Protein AF-A0A2I0EXR3-F1 (afdb_monomer_lite)

Sequence (81 aa):
LLQAKKGMSEIARIIGCHKSTVSREIKRNMGQRGYRPKQAHRLAKERKVVNSAQISRFGWCYIEHLLNKRYSPEQITGRLR

Secondary stru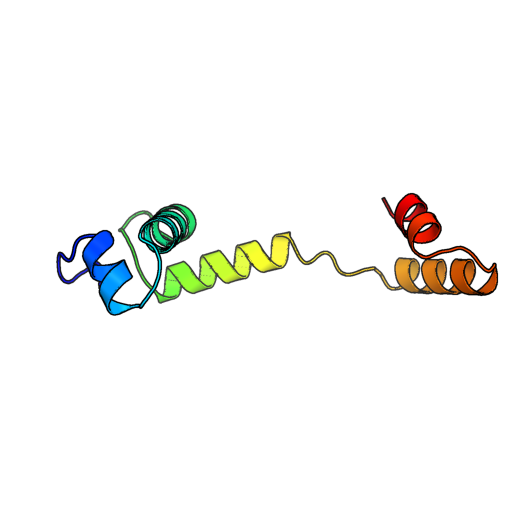cture (DSSP, 8-state):
-TTTT--HHHHHHHHTS-HHHHHHHHHHH-BTTB--HHHHHHHHHHHHHHT--PPPHHHHHHHHHHHHTT--HHHHHHH--

Foldseek 3Di:
DVVVVDDLCRVCVVVVHDSVVSVVLQVQQADPVGDDPVSSVVSVVVVVVVVPPDQDPVSVVQLVVVVVVVDDPVRSVVVVD

Structure (mmCIF, N/CA/C/O backbone):
data_AF-A0A2I0EXR3-F1
#
_entry.id   AF-A0A2I0EXR3-F1
#
loop_
_atom_site.group_PDB
_atom_site.id
_atom_site.type_symbol
_atom_site.label_atom_id
_atom_site.label_alt_id
_atom_site.label_comp_id
_atom_site.label_asym_id
_atom_site.label_entity_id
_atom_site.label_seq_id
_atom_site.pdbx_PDB_ins_code
_atom_site.Cartn_x
_atom_site.Cartn_y
_atom_site.Cartn_z
_atom_site.occupancy
_atom_site.B_iso_or_equiv
_atom_site.auth_seq_id
_atom_site.auth_comp_id
_atom_site.auth_asym_id
_atom_site.auth_atom_id
_atom_site.pdbx_PDB_model_num
ATOM 1 N N . LEU A 1 1 ? -16.481 2.487 12.737 1.00 54.94 1 LEU A N 1
ATOM 2 C CA . LEU A 1 1 ? -15.531 1.467 13.248 1.00 54.94 1 LEU A CA 1
ATOM 3 C C . LEU A 1 1 ? -14.649 2.017 14.371 1.00 54.94 1 LEU A C 1
ATOM 5 O O . LEU A 1 1 ? -14.837 1.565 15.487 1.00 54.94 1 LEU A O 1
ATOM 9 N N . LEU A 1 2 ? -13.814 3.048 14.161 1.00 55.56 2 LEU A N 1
ATOM 10 C CA . LEU A 1 2 ? -13.114 3.722 15.280 1.00 55.56 2 LEU A CA 1
ATOM 11 C C . LEU A 1 2 ? -14.009 4.641 16.130 1.00 55.56 2 LEU A C 1
ATOM 13 O O . LEU A 1 2 ? -13.796 4.756 17.329 1.00 55.56 2 LEU A O 1
ATOM 17 N N . GLN A 1 3 ? -15.055 5.233 15.545 1.00 50.19 3 GLN A N 1
ATOM 18 C CA . GLN A 1 3 ? -16.033 6.022 16.312 1.00 50.19 3 GLN A CA 1
ATOM 19 C C . GLN A 1 3 ? -16.920 5.180 17.243 1.00 50.19 3 GLN A C 1
ATOM 21 O O . GLN A 1 3 ? -17.536 5.725 18.146 1.00 50.19 3 GLN A O 1
ATOM 26 N N . ALA A 1 4 ? -16.946 3.854 17.072 1.00 57.34 4 ALA A N 1
ATOM 27 C CA . ALA A 1 4 ? -17.731 2.943 17.907 1.00 57.34 4 ALA A CA 1
ATOM 28 C C . ALA A 1 4 ? -16.960 2.445 19.151 1.00 57.34 4 ALA A C 1
ATOM 30 O O . ALA A 1 4 ? -17.359 1.444 19.736 1.00 57.34 4 ALA A O 1
ATOM 31 N N . LYS A 1 5 ? -15.826 3.077 19.517 1.00 63.41 5 LYS A N 1
ATOM 32 C CA . LYS A 1 5 ? -14.917 2.644 20.606 1.00 63.41 5 LYS A CA 1
ATOM 33 C C . LYS A 1 5 ? -14.476 1.164 20.530 1.00 63.41 5 LYS A C 1
ATOM 35 O O . LYS A 1 5 ? -14.072 0.585 21.532 1.00 63.41 5 LYS A O 1
ATOM 40 N N . LYS A 1 6 ? -14.506 0.542 19.347 1.00 75.19 6 LYS A N 1
ATOM 41 C CA . LYS A 1 6 ? -14.057 -0.846 19.159 1.00 75.19 6 LYS A CA 1
ATOM 42 C C . LYS A 1 6 ? -12.533 -0.916 19.072 1.00 75.19 6 LYS A C 1
ATOM 44 O O . LYS A 1 6 ? -11.911 -0.131 18.354 1.00 75.19 6 LYS A O 1
ATOM 49 N N . GLY A 1 7 ? -11.933 -1.865 19.788 1.00 84.25 7 GLY A N 1
ATOM 50 C CA . GLY A 1 7 ? -10.488 -2.103 19.750 1.00 84.25 7 GLY A CA 1
ATOM 51 C C . GLY A 1 7 ? -10.021 -2.631 18.387 1.00 84.25 7 GLY A C 1
ATOM 52 O O . GLY A 1 7 ? -10.794 -3.228 17.637 1.00 84.25 7 GLY A O 1
ATOM 53 N N . MET A 1 8 ? -8.734 -2.459 18.060 1.00 85.81 8 MET A N 1
ATOM 54 C CA . MET A 1 8 ? -8.179 -2.868 16.755 1.00 85.81 8 MET A CA 1
ATOM 55 C C . MET A 1 8 ? -8.398 -4.359 16.443 1.00 85.81 8 MET A C 1
ATOM 57 O O . MET A 1 8 ? -8.698 -4.700 15.302 1.00 85.81 8 MET A O 1
ATOM 61 N N . SER A 1 9 ? -8.288 -5.237 17.447 1.00 89.50 9 SER A N 1
ATOM 62 C CA . SER A 1 9 ? -8.529 -6.683 17.305 1.00 89.50 9 SER A CA 1
ATOM 63 C C . SER A 1 9 ? -9.982 -7.006 16.955 1.00 89.50 9 SER A C 1
ATOM 65 O O . SER A 1 9 ? -10.249 -7.909 16.167 1.00 89.50 9 SER A O 1
ATOM 67 N N . GLU A 1 10 ? -10.928 -6.250 17.507 1.00 90.56 10 GLU A N 1
ATOM 68 C CA . GLU A 1 10 ? -12.349 -6.438 17.231 1.00 90.56 10 GLU A CA 1
ATOM 69 C C . GLU A 1 10 ? -12.698 -5.981 15.813 1.00 90.56 10 GLU A C 1
ATOM 71 O O . GLU A 1 10 ? -13.390 -6.690 15.089 1.00 90.56 10 GLU A O 1
ATOM 76 N N . ILE A 1 11 ? -12.151 -4.839 15.387 1.00 89.06 11 ILE A N 1
ATOM 77 C CA . ILE A 1 11 ? -12.285 -4.347 14.011 1.00 89.06 11 ILE A CA 1
ATOM 78 C C . ILE A 1 11 ? -11.719 -5.372 13.018 1.00 89.06 11 ILE A C 1
ATOM 80 O O . ILE A 1 11 ? -12.362 -5.670 12.017 1.00 89.06 11 ILE A O 1
ATOM 84 N N . ALA A 1 12 ? -10.548 -5.941 13.312 1.00 92.25 12 ALA A N 1
ATOM 85 C CA . ALA A 1 12 ? -9.928 -6.986 12.499 1.00 92.25 12 ALA A CA 1
ATOM 86 C C . ALA A 1 12 ? -10.833 -8.218 12.350 1.00 92.25 12 ALA A C 1
ATOM 88 O O . ALA A 1 12 ? -11.054 -8.684 11.235 1.00 92.25 12 ALA A O 1
ATOM 89 N N . ARG A 1 13 ? -11.424 -8.691 13.454 1.00 93.06 13 ARG A N 1
ATOM 90 C CA . ARG A 1 13 ? -12.369 -9.815 13.444 1.00 93.06 13 ARG A CA 1
ATOM 91 C C . ARG A 1 13 ? -13.624 -9.521 12.619 1.00 93.06 13 ARG A C 1
ATOM 93 O O . ARG A 1 13 ? -14.045 -10.383 11.863 1.00 93.06 13 ARG A O 1
ATOM 100 N N . ILE A 1 14 ? -14.192 -8.317 12.735 1.00 92.56 14 ILE A N 1
ATOM 101 C CA . ILE A 1 14 ? -15.388 -7.905 11.975 1.00 92.56 14 ILE A CA 1
ATOM 102 C C . ILE A 1 14 ? -15.105 -7.860 10.467 1.00 92.56 14 ILE A C 1
ATOM 104 O O . ILE A 1 14 ? -15.944 -8.266 9.674 1.00 92.56 14 ILE A O 1
ATOM 108 N N . ILE A 1 15 ? -13.935 -7.351 10.071 1.00 90.19 15 ILE A N 1
ATOM 109 C CA . ILE A 1 15 ? -13.553 -7.203 8.657 1.00 90.19 15 ILE A CA 1
ATOM 110 C C . ILE A 1 15 ? -12.990 -8.516 8.079 1.00 90.19 15 ILE A C 1
ATOM 112 O O . ILE A 1 15 ? -12.891 -8.658 6.864 1.00 90.19 15 ILE A O 1
ATOM 116 N N . GLY A 1 16 ? -12.611 -9.480 8.924 1.00 94.12 16 GLY A N 1
ATOM 117 C CA . GLY A 1 16 ? -11.979 -10.727 8.490 1.00 94.12 16 GLY A CA 1
ATOM 118 C C . GLY A 1 16 ? -10.511 -10.550 8.093 1.00 94.12 16 GLY A C 1
ATOM 119 O O . GLY A 1 16 ? -10.036 -11.174 7.150 1.00 94.12 16 GLY A O 1
ATOM 120 N N . CYS A 1 17 ? -9.772 -9.675 8.782 1.00 94.31 17 CYS A N 1
ATOM 121 C CA . CYS A 1 17 ? -8.354 -9.443 8.516 1.00 94.31 17 CYS A CA 1
ATOM 122 C C . CYS A 1 17 ? -7.509 -9.492 9.793 1.00 94.31 17 CYS A C 1
ATOM 124 O O . CYS A 1 17 ? -8.013 -9.433 10.911 1.00 94.31 17 CYS A O 1
ATOM 126 N N . HIS A 1 18 ? -6.189 -9.597 9.646 1.00 95.00 18 HIS A N 1
ATOM 127 C CA . HIS A 1 18 ? -5.297 -9.616 10.802 1.00 95.00 18 HIS A CA 1
ATOM 128 C C . HIS A 1 18 ? -5.205 -8.233 11.479 1.00 95.00 18 HIS A C 1
ATOM 130 O O . HIS A 1 18 ? -5.184 -7.198 10.808 1.00 95.00 18 HIS A O 1
ATOM 136 N N . LYS A 1 19 ? -5.038 -8.195 12.812 1.00 93.38 19 LYS A N 1
ATOM 137 C CA . LYS A 1 19 ? -4.903 -6.944 13.594 1.00 93.38 19 LYS A CA 1
ATOM 138 C C . LYS A 1 19 ? -3.804 -6.013 13.067 1.00 93.38 19 LYS A C 1
ATOM 140 O O . LYS A 1 19 ? -3.939 -4.791 13.113 1.00 93.38 19 LYS A O 1
ATOM 145 N N . SER A 1 20 ? -2.725 -6.581 12.518 1.00 94.44 20 SER A N 1
ATOM 146 C CA . SER A 1 20 ? -1.624 -5.803 11.934 1.00 94.44 20 SER A CA 1
ATOM 147 C C . SER A 1 20 ? -2.034 -5.055 10.664 1.00 94.44 20 SER A C 1
ATOM 149 O O . SER A 1 20 ? -1.429 -4.033 10.348 1.00 94.44 20 SER A O 1
ATOM 151 N N . THR A 1 21 ? -3.043 -5.531 9.930 1.00 94.12 21 THR A N 1
ATOM 152 C CA . THR A 1 21 ? -3.606 -4.833 8.766 1.00 94.12 21 THR A CA 1
ATOM 153 C C . THR A 1 21 ? -4.330 -3.569 9.211 1.00 94.12 21 THR A C 1
ATOM 155 O O . THR A 1 21 ? -4.033 -2.494 8.700 1.00 94.12 21 THR A O 1
ATOM 158 N N . VAL A 1 22 ? -5.177 -3.667 10.241 1.00 92.44 22 VAL A N 1
ATOM 159 C CA . VAL A 1 22 ? -5.877 -2.513 10.832 1.00 92.44 22 VAL A CA 1
ATOM 160 C C . VAL A 1 22 ? -4.886 -1.501 11.416 1.00 92.44 22 VAL A C 1
ATOM 162 O O . VAL A 1 22 ? -4.998 -0.304 11.166 1.00 92.44 22 VAL A O 1
ATOM 165 N N . SER A 1 23 ? -3.867 -1.971 12.141 1.00 92.19 23 SER A N 1
ATOM 166 C CA . SER A 1 23 ? -2.819 -1.103 12.696 1.00 92.19 23 SER A CA 1
ATOM 167 C C . SER A 1 23 ? -2.050 -0.343 11.606 1.00 92.19 23 SER A C 1
ATOM 169 O O . SER A 1 23 ? -1.885 0.875 11.700 1.00 92.19 23 SER A O 1
ATOM 171 N N . ARG A 1 24 ? -1.622 -1.033 10.536 1.00 93.69 24 ARG A N 1
ATOM 172 C CA . ARG A 1 24 ? -0.929 -0.405 9.398 1.00 93.69 24 ARG A CA 1
ATOM 173 C C . ARG A 1 24 ? -1.816 0.603 8.673 1.00 93.69 24 ARG A C 1
ATOM 175 O O . ARG A 1 24 ? -1.318 1.666 8.311 1.00 93.69 24 ARG A O 1
ATOM 182 N N . GLU A 1 25 ? -3.092 0.283 8.479 1.00 93.00 25 GLU A N 1
ATOM 183 C CA . GLU A 1 25 ? -4.079 1.179 7.871 1.00 93.00 25 GLU A CA 1
ATOM 184 C C . GLU A 1 25 ? -4.210 2.476 8.677 1.00 93.00 25 GLU A C 1
ATOM 186 O O . GLU A 1 25 ? -4.015 3.562 8.135 1.00 93.00 25 GLU A O 1
ATOM 191 N N . ILE A 1 26 ? -4.434 2.375 9.991 1.00 91.38 26 ILE A N 1
ATOM 192 C CA . ILE A 1 26 ? -4.549 3.545 10.872 1.00 91.38 26 ILE A CA 1
ATOM 193 C C . ILE A 1 26 ? -3.252 4.355 10.852 1.00 91.38 26 ILE A C 1
ATOM 195 O O . ILE A 1 26 ? -3.288 5.552 10.594 1.00 91.38 26 ILE A O 1
ATOM 199 N N . LYS A 1 27 ? -2.091 3.720 11.055 1.00 91.81 27 LYS A N 1
ATOM 200 C CA . LYS A 1 27 ? -0.800 4.427 11.090 1.00 91.81 27 LYS A CA 1
ATOM 201 C C . LYS A 1 27 ? -0.523 5.206 9.800 1.00 91.81 27 LYS A C 1
ATOM 203 O O . LYS A 1 27 ? 0.061 6.281 9.850 1.00 91.81 27 LYS A O 1
ATOM 208 N N . ARG A 1 28 ? -0.911 4.658 8.646 1.00 90.94 28 ARG A N 1
ATOM 209 C CA . ARG A 1 28 ? -0.617 5.244 7.332 1.00 90.94 28 ARG A CA 1
ATOM 210 C C . ARG A 1 28 ? -1.662 6.253 6.867 1.00 90.94 28 ARG A C 1
ATOM 212 O O . ARG A 1 28 ? -1.317 7.140 6.093 1.00 90.94 28 ARG A O 1
ATOM 219 N N . ASN A 1 29 ? -2.918 6.098 7.272 1.00 92.75 29 ASN A N 1
ATOM 220 C CA . ASN A 1 29 ? -4.041 6.814 6.669 1.00 92.75 29 ASN A CA 1
ATOM 221 C C . ASN A 1 29 ? -4.873 7.620 7.692 1.00 92.75 29 ASN A C 1
ATOM 223 O O . ASN A 1 29 ? -5.956 8.113 7.373 1.00 92.75 29 ASN A O 1
ATOM 227 N N . MET A 1 30 ? -4.381 7.779 8.923 1.00 90.12 30 MET A N 1
ATOM 228 C CA . MET A 1 30 ? -4.974 8.644 9.946 1.00 90.12 30 MET A CA 1
ATOM 229 C C . MET A 1 30 ? -4.575 10.113 9.745 1.00 90.12 30 MET A C 1
ATOM 231 O O . MET A 1 30 ? -3.432 10.424 9.425 1.00 90.12 30 MET A O 1
ATOM 235 N N . GLY A 1 31 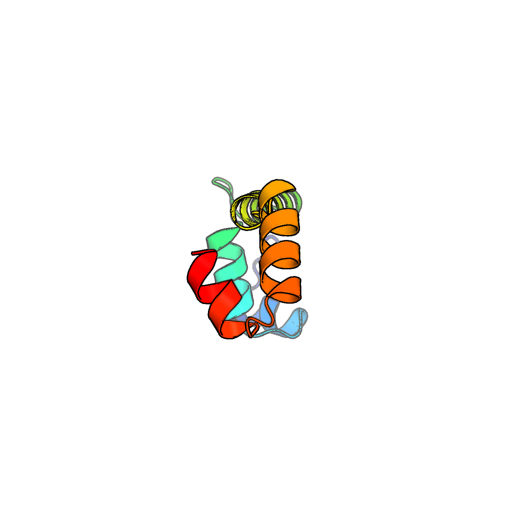? -5.533 11.022 9.946 1.00 84.88 31 GLY A N 1
ATOM 236 C CA . GLY A 1 31 ? -5.289 12.463 9.966 1.00 84.88 31 GLY A CA 1
ATOM 237 C C . GLY A 1 31 ? -5.015 12.997 11.373 1.00 84.88 31 GLY A C 1
ATOM 238 O O . GLY A 1 31 ? -5.161 12.286 12.362 1.00 84.88 31 GLY A O 1
ATOM 239 N N . GLN A 1 32 ? -4.715 14.295 11.481 1.00 85.06 32 GLN A N 1
ATOM 240 C CA . GLN A 1 32 ? -4.449 14.966 12.768 1.00 85.06 32 GLN A CA 1
ATOM 241 C C . GLN A 1 32 ? -5.638 14.943 13.748 1.00 85.06 32 GLN A C 1
ATOM 243 O O . GLN A 1 32 ? -5.453 15.078 14.949 1.00 85.06 32 GLN A O 1
ATOM 248 N N . ARG A 1 33 ? -6.865 14.758 13.246 1.00 87.12 33 ARG A N 1
ATOM 249 C CA . ARG A 1 33 ? -8.102 14.682 14.048 1.00 87.12 33 ARG A CA 1
ATOM 250 C C . ARG A 1 33 ? -8.659 13.255 14.134 1.00 87.12 33 ARG A C 1
ATOM 252 O O . ARG A 1 33 ? -9.865 13.062 14.258 1.00 87.12 33 ARG A O 1
ATOM 259 N N . GLY A 1 34 ? -7.790 12.253 14.001 1.00 86.94 34 GLY A N 1
ATOM 260 C CA . GLY A 1 34 ? -8.153 10.839 14.034 1.00 86.94 34 GLY A CA 1
ATOM 261 C C . GLY A 1 34 ? -8.537 10.258 12.670 1.00 86.94 34 GLY A C 1
ATOM 262 O O . GLY A 1 34 ? -8.235 10.807 11.606 1.00 86.94 34 GLY A O 1
ATOM 263 N N . TYR A 1 35 ? -9.161 9.080 12.696 1.00 88.75 35 TYR A N 1
ATOM 264 C CA . TYR A 1 35 ? -9.449 8.302 11.492 1.00 88.75 35 TYR A CA 1
ATOM 265 C C . TYR A 1 35 ? -10.726 8.774 10.786 1.00 88.75 35 TYR A C 1
ATOM 267 O O . TYR A 1 35 ? -11.818 8.719 11.353 1.00 88.75 35 TYR A O 1
ATOM 275 N N . ARG A 1 36 ? -10.605 9.182 9.515 1.00 90.88 36 ARG A N 1
ATOM 276 C CA . ARG A 1 36 ? -11.734 9.572 8.653 1.00 90.88 36 ARG A CA 1
ATOM 277 C C . ARG A 1 36 ? -11.637 8.818 7.320 1.00 90.88 36 ARG A C 1
ATOM 279 O O . ARG A 1 36 ? -10.698 9.085 6.575 1.00 90.88 36 ARG A O 1
ATOM 286 N N . PRO A 1 37 ? -12.595 7.939 6.964 1.00 89.88 37 PRO A N 1
ATOM 287 C CA . PRO A 1 37 ? -12.481 7.071 5.784 1.00 89.88 37 PRO A CA 1
ATOM 288 C C . PRO A 1 37 ? -12.201 7.807 4.465 1.00 89.88 37 PRO A C 1
ATOM 290 O O . PRO A 1 37 ? -11.340 7.393 3.697 1.00 89.88 37 PRO A O 1
ATOM 293 N N . LYS A 1 38 ? -12.865 8.948 4.220 1.00 92.81 38 LYS A N 1
ATOM 294 C CA . LYS A 1 38 ? -12.638 9.761 3.008 1.00 92.81 38 LYS A CA 1
ATOM 295 C C . LYS A 1 38 ? -11.203 10.297 2.926 1.00 92.81 38 LYS A C 1
ATOM 297 O O . LYS A 1 38 ? -10.590 10.280 1.864 1.00 92.81 38 LYS A O 1
ATOM 302 N N . GLN A 1 39 ? -10.657 10.747 4.057 1.00 92.81 39 GLN A N 1
ATOM 303 C CA . GLN A 1 39 ? -9.271 11.208 4.143 1.00 92.81 39 GLN A CA 1
ATOM 304 C C . GLN A 1 39 ? -8.295 10.043 3.984 1.00 92.81 39 GLN A C 1
ATOM 306 O O . GLN A 1 39 ? -7.327 10.168 3.242 1.00 92.81 39 GLN A O 1
ATOM 311 N N . ALA A 1 40 ? -8.577 8.916 4.638 1.00 92.75 40 ALA A N 1
ATOM 312 C CA . ALA A 1 40 ? -7.760 7.717 4.548 1.00 92.75 40 ALA A CA 1
ATOM 313 C C . ALA A 1 40 ? -7.626 7.233 3.097 1.00 92.75 40 ALA A C 1
ATOM 315 O O . ALA A 1 40 ? -6.521 6.978 2.621 1.00 92.75 40 ALA A O 1
ATOM 316 N N . HIS A 1 41 ? -8.743 7.212 2.365 1.00 93.56 41 HIS A N 1
ATOM 317 C CA . HIS A 1 41 ? -8.762 6.877 0.947 1.00 93.56 41 HIS A CA 1
ATOM 318 C C . HIS A 1 41 ? -7.933 7.855 0.102 1.00 93.56 41 HIS A C 1
ATOM 320 O O . HIS A 1 41 ? -7.135 7.421 -0.729 1.00 93.56 41 HIS A O 1
ATOM 326 N N . ARG A 1 42 ? -8.068 9.168 0.335 1.00 93.25 42 ARG A N 1
ATOM 327 C CA . ARG A 1 42 ? -7.266 10.182 -0.365 1.00 93.25 42 ARG A CA 1
ATOM 328 C C . ARG A 1 42 ? -5.764 9.976 -0.134 1.00 93.25 42 ARG A C 1
ATOM 330 O O . ARG A 1 42 ? -5.020 9.917 -1.105 1.00 93.25 42 ARG A O 1
ATOM 337 N N . LEU A 1 43 ? -5.340 9.779 1.117 1.00 92.00 43 LEU A N 1
ATOM 338 C CA . LEU A 1 43 ? -3.937 9.519 1.470 1.00 92.00 43 LEU A CA 1
ATOM 339 C C . LEU A 1 43 ? -3.399 8.242 0.806 1.00 92.00 43 LEU A C 1
ATOM 341 O O . LEU A 1 43 ? -2.267 8.211 0.323 1.00 92.00 43 LEU A O 1
ATOM 345 N N . ALA A 1 44 ? -4.211 7.184 0.750 1.00 92.00 44 ALA A N 1
ATOM 346 C CA . ALA A 1 44 ? -3.849 5.956 0.054 1.00 92.00 44 ALA A CA 1
ATOM 347 C C . ALA A 1 44 ? -3.678 6.182 -1.460 1.00 92.00 44 ALA A C 1
ATOM 349 O O . ALA A 1 44 ? -2.723 5.672 -2.050 1.00 92.00 44 ALA A O 1
ATOM 350 N N . LYS A 1 45 ? -4.565 6.971 -2.081 1.00 91.25 45 LYS A N 1
ATOM 351 C CA . LYS A 1 45 ? -4.494 7.317 -3.507 1.00 91.25 45 LYS A CA 1
ATOM 352 C C . LYS A 1 45 ? -3.267 8.174 -3.822 1.00 91.25 45 LYS A C 1
ATOM 354 O O . LYS A 1 45 ? -2.552 7.855 -4.764 1.00 91.25 45 LYS A O 1
ATOM 359 N N . GLU A 1 46 ? -2.989 9.195 -3.016 1.00 89.50 46 GLU A N 1
ATOM 360 C CA . GLU A 1 46 ? -1.798 10.046 -3.154 1.00 89.50 46 GLU A CA 1
ATOM 361 C C . GLU A 1 46 ? -0.514 9.213 -3.086 1.00 89.50 46 GLU A C 1
ATOM 363 O O . GLU A 1 46 ? 0.327 9.291 -3.977 1.00 89.50 46 GLU A O 1
ATOM 368 N N . ARG A 1 47 ? -0.404 8.313 -2.101 1.00 87.12 47 ARG A N 1
ATOM 369 C CA . ARG A 1 47 ? 0.749 7.408 -1.978 1.00 87.12 47 ARG A CA 1
ATOM 370 C C . ARG A 1 47 ? 0.899 6.459 -3.170 1.00 87.12 47 ARG A C 1
ATOM 372 O O . ARG A 1 47 ? 2.021 6.126 -3.540 1.00 87.12 47 ARG A O 1
ATOM 379 N N . LYS A 1 48 ? -0.210 6.004 -3.765 1.00 84.69 48 LYS A N 1
ATOM 380 C CA . LYS A 1 48 ? -0.179 5.145 -4.959 1.00 84.69 48 LYS A CA 1
ATOM 381 C C . LYS A 1 48 ? 0.439 5.875 -6.152 1.00 84.69 48 LYS A C 1
ATOM 383 O O . LYS A 1 48 ? 1.229 5.264 -6.859 1.00 84.69 48 LYS A O 1
ATOM 388 N N . VAL A 1 49 ? 0.102 7.152 -6.347 1.00 74.69 49 VAL A N 1
ATOM 389 C CA . VAL A 1 49 ? 0.629 7.967 -7.457 1.00 74.69 49 VAL A CA 1
ATOM 390 C C . VAL A 1 49 ? 2.144 8.148 -7.342 1.00 74.69 49 VAL A C 1
ATOM 392 O O . VAL A 1 49 ? 2.852 8.041 -8.336 1.00 74.69 49 VAL A O 1
ATOM 395 N N . VAL A 1 50 ? 2.663 8.336 -6.125 1.00 66.56 50 VAL A N 1
ATOM 396 C CA . VAL A 1 50 ? 4.113 8.487 -5.894 1.00 66.56 50 VAL A CA 1
ATOM 397 C C . VAL A 1 50 ? 4.905 7.251 -6.346 1.00 66.56 50 VAL A C 1
ATOM 399 O O . VAL A 1 50 ? 6.012 7.384 -6.852 1.00 66.56 50 VAL A O 1
ATOM 402 N N . ASN A 1 51 ? 4.326 6.054 -6.228 1.00 66.00 51 ASN A N 1
A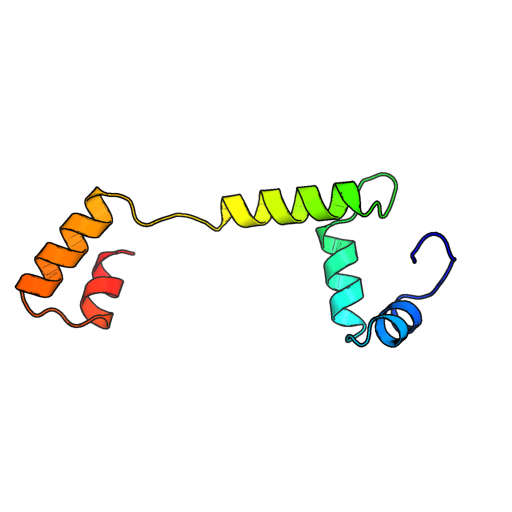TOM 403 C CA . ASN A 1 51 ? 4.975 4.799 -6.620 1.00 66.00 51 ASN A CA 1
ATOM 404 C C . ASN A 1 51 ? 4.552 4.294 -8.010 1.00 66.00 51 ASN A C 1
ATOM 406 O O . ASN A 1 51 ? 4.873 3.163 -8.368 1.00 66.00 51 ASN A O 1
ATOM 410 N N . SER A 1 52 ? 3.809 5.085 -8.790 1.00 65.56 52 SER A N 1
ATOM 411 C CA . SER A 1 52 ? 3.317 4.685 -10.111 1.00 65.56 52 SER A CA 1
ATOM 412 C C . SER A 1 52 ? 4.131 5.304 -11.242 1.00 65.56 52 SER A C 1
ATOM 414 O O . SER A 1 52 ? 3.550 5.807 -12.204 1.00 65.56 52 SER A O 1
ATOM 416 N N . ALA A 1 53 ? 5.462 5.304 -11.130 1.00 71.25 53 ALA A N 1
ATOM 417 C CA . ALA A 1 53 ? 6.313 5.668 -12.255 1.00 71.25 53 ALA A CA 1
ATOM 418 C C . ALA A 1 53 ? 6.013 4.702 -13.410 1.00 71.25 53 ALA A C 1
ATOM 420 O O . ALA A 1 53 ? 6.340 3.517 -13.357 1.00 71.25 53 ALA A O 1
ATOM 421 N N . GLN A 1 54 ? 5.305 5.195 -14.421 1.00 79.00 54 GLN A N 1
ATOM 422 C CA . GLN A 1 54 ? 5.085 4.448 -15.647 1.00 79.00 54 GLN A CA 1
ATOM 423 C C . GLN A 1 54 ? 6.350 4.529 -16.494 1.00 79.00 54 GLN A C 1
ATOM 425 O O . GLN A 1 54 ? 7.034 5.553 -16.512 1.00 79.00 54 GLN A O 1
ATOM 430 N N . ILE A 1 55 ? 6.645 3.447 -17.212 1.00 83.81 55 ILE A N 1
ATOM 431 C CA . ILE A 1 55 ? 7.699 3.448 -18.222 1.00 83.81 55 ILE A CA 1
ATOM 432 C C . ILE A 1 55 ? 7.359 4.552 -19.228 1.00 83.81 55 ILE A C 1
ATOM 434 O O . ILE A 1 55 ? 6.261 4.577 -19.790 1.00 83.81 55 ILE A O 1
ATOM 438 N N . SER A 1 56 ? 8.286 5.491 -19.420 1.00 88.00 56 SER A N 1
ATOM 439 C CA . SER A 1 56 ? 8.101 6.580 -20.376 1.00 88.00 56 SER A CA 1
ATOM 440 C C . SER A 1 56 ? 7.975 6.028 -21.797 1.00 88.00 56 SER A C 1
ATOM 442 O O . SER A 1 56 ? 8.421 4.919 -22.091 1.00 88.00 56 SER A O 1
ATOM 444 N N . ARG A 1 57 ? 7.421 6.816 -22.725 1.00 89.00 57 ARG A N 1
ATOM 445 C CA . ARG A 1 57 ? 7.371 6.425 -24.146 1.00 89.00 57 ARG A CA 1
ATOM 446 C C . ARG A 1 57 ? 8.760 6.071 -24.692 1.00 89.00 57 ARG A C 1
ATOM 448 O O . ARG A 1 57 ? 8.900 5.099 -25.422 1.00 89.00 57 ARG A O 1
ATOM 455 N N . PHE A 1 58 ? 9.782 6.823 -24.283 1.00 90.38 58 PHE A N 1
ATOM 456 C CA . PHE A 1 58 ? 11.172 6.515 -24.611 1.00 90.38 58 PHE A CA 1
ATOM 457 C C . PHE A 1 58 ? 11.618 5.169 -24.022 1.00 90.38 58 PHE A C 1
ATOM 459 O O . PHE A 1 58 ? 12.234 4.374 -24.725 1.00 90.38 58 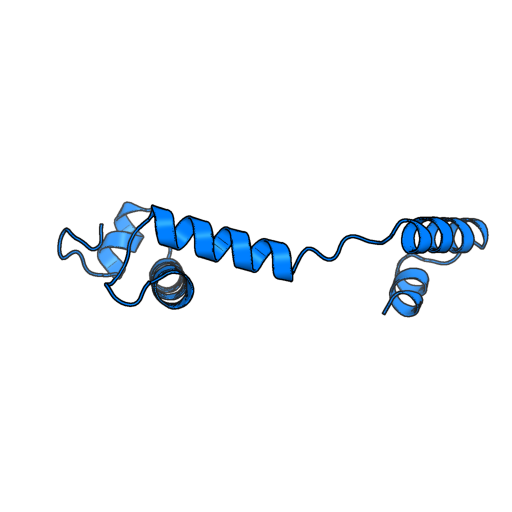PHE A O 1
ATOM 466 N N . GLY A 1 59 ? 11.260 4.884 -22.766 1.00 91.25 59 GLY A N 1
ATOM 467 C CA . GLY A 1 59 ? 11.529 3.593 -22.133 1.00 91.25 59 GLY A CA 1
ATOM 468 C C . GLY A 1 59 ? 10.912 2.422 -22.901 1.00 91.25 59 GLY A C 1
ATOM 469 O O . GLY A 1 59 ? 11.581 1.414 -23.100 1.00 91.25 59 GLY A O 1
ATOM 470 N N . TRP A 1 60 ? 9.687 2.575 -23.413 1.00 93.62 60 TRP A N 1
ATOM 471 C CA . TRP A 1 60 ? 9.050 1.568 -24.268 1.00 93.62 60 TRP A CA 1
ATOM 472 C C . TRP A 1 60 ? 9.796 1.354 -25.586 1.00 93.62 60 TRP A C 1
ATOM 474 O O . TRP A 1 60 ? 10.127 0.217 -25.914 1.00 93.62 60 TRP A O 1
ATOM 484 N N . CYS A 1 61 ? 10.147 2.430 -26.297 1.00 94.19 61 CYS A N 1
ATOM 485 C CA . CYS A 1 61 ? 10.953 2.334 -27.518 1.00 94.19 61 CYS A CA 1
ATOM 486 C C . CYS A 1 61 ? 12.313 1.665 -27.263 1.00 94.19 61 CYS A C 1
ATOM 488 O O . CYS A 1 61 ? 12.790 0.873 -28.075 1.00 94.19 61 CYS A O 1
ATOM 490 N N . TYR A 1 62 ? 12.938 1.958 -26.122 1.00 93.94 62 TYR A N 1
ATOM 491 C CA . TYR A 1 62 ? 14.204 1.345 -25.740 1.00 93.94 62 TYR A CA 1
ATOM 492 C C . TYR A 1 62 ? 14.054 -0.153 -25.433 1.00 93.94 62 TYR A C 1
ATOM 494 O O . TYR A 1 62 ? 14.886 -0.948 -25.868 1.00 93.94 62 TYR A O 1
ATOM 502 N N . ILE A 1 63 ? 12.974 -0.559 -24.759 1.00 93.56 63 ILE A N 1
ATOM 503 C CA . ILE A 1 63 ? 12.648 -1.975 -24.531 1.00 93.56 63 ILE A CA 1
ATOM 504 C C . ILE A 1 63 ? 12.454 -2.709 -25.860 1.00 93.56 63 ILE A C 1
ATOM 506 O O . ILE A 1 63 ? 13.064 -3.757 -26.057 1.00 93.56 63 ILE A O 1
ATOM 510 N N . GLU A 1 64 ? 11.668 -2.160 -26.789 1.00 94.94 64 GLU A N 1
ATOM 511 C CA . GLU A 1 64 ? 11.455 -2.763 -28.114 1.00 94.94 64 GLU A CA 1
ATOM 512 C C . GLU A 1 64 ? 12.767 -2.928 -28.892 1.00 94.94 64 GLU A C 1
ATOM 514 O O . GLU A 1 64 ? 13.033 -3.989 -29.459 1.00 94.94 64 GLU A O 1
ATOM 519 N N . HIS A 1 65 ? 13.638 -1.917 -28.864 1.00 95.12 65 HIS A N 1
ATOM 520 C CA . HIS A 1 65 ? 14.967 -1.997 -29.474 1.00 95.12 65 HIS A CA 1
ATOM 521 C C . HIS A 1 65 ? 15.817 -3.132 -28.888 1.00 95.12 65 HIS A C 1
ATOM 523 O O . HIS A 1 65 ? 16.498 -3.847 -29.625 1.00 95.12 65 HIS A O 1
ATOM 529 N N . LEU A 1 66 ? 15.775 -3.329 -27.568 1.00 95.44 66 LEU A N 1
ATOM 530 C CA . LEU A 1 66 ? 16.500 -4.418 -26.912 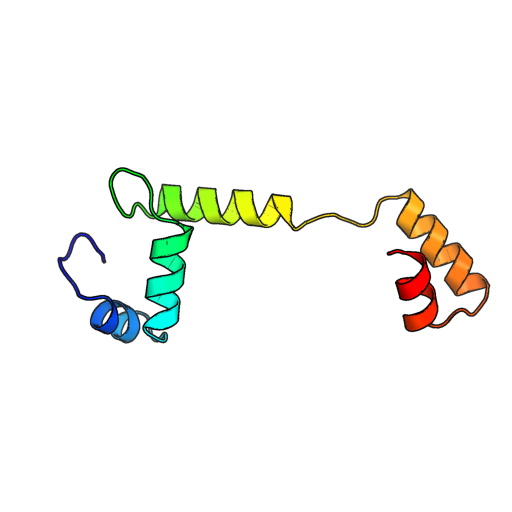1.00 95.44 66 LEU A CA 1
ATOM 531 C C . LEU A 1 66 ? 15.875 -5.792 -27.208 1.00 95.44 66 LEU A C 1
ATOM 533 O O . LEU A 1 66 ? 16.604 -6.761 -27.422 1.00 95.44 66 LEU A O 1
ATOM 537 N N . LEU A 1 67 ? 14.548 -5.887 -27.298 1.00 94.81 67 LEU A N 1
ATOM 538 C CA . LEU A 1 67 ? 13.871 -7.122 -27.704 1.00 94.81 67 LEU A CA 1
ATOM 539 C C . LEU A 1 67 ? 14.260 -7.532 -29.131 1.00 94.81 67 LEU A C 1
ATOM 541 O O . LEU A 1 67 ? 14.596 -8.694 -29.365 1.00 94.81 67 LEU A O 1
ATOM 545 N N . ASN A 1 68 ? 14.328 -6.576 -30.062 1.00 95.94 68 ASN A N 1
ATOM 546 C CA . ASN A 1 68 ? 14.792 -6.820 -31.434 1.00 95.94 68 ASN A CA 1
ATOM 547 C C . ASN A 1 68 ? 16.241 -7.329 -31.487 1.00 95.94 68 ASN A C 1
ATOM 549 O O . ASN A 1 68 ? 16.602 -8.111 -32.365 1.00 95.94 68 ASN A O 1
ATOM 553 N N . LYS A 1 69 ? 17.065 -6.947 -30.507 1.00 95.31 69 LYS A N 1
ATOM 554 C CA . LYS A 1 69 ? 18.441 -7.431 -30.335 1.00 95.31 69 LYS A CA 1
ATOM 555 C C . LYS A 1 69 ? 18.556 -8.744 -29.549 1.00 95.31 69 LYS A C 1
ATOM 557 O O . LYS A 1 69 ? 19.671 -9.144 -29.225 1.00 95.31 69 LYS A O 1
ATOM 562 N N . ARG A 1 70 ? 17.438 -9.425 -29.265 1.00 95.19 70 ARG A N 1
ATOM 563 C CA . ARG A 1 70 ? 17.378 -10.718 -28.553 1.00 95.19 70 ARG A CA 1
ATOM 564 C C . ARG A 1 70 ? 17.891 -10.670 -27.106 1.00 95.19 70 ARG A C 1
ATOM 566 O O . ARG A 1 70 ? 18.320 -11.694 -26.579 1.00 95.19 70 ARG A O 1
ATOM 573 N N . TYR A 1 71 ? 17.839 -9.513 -26.443 1.00 94.56 71 TYR A N 1
ATOM 574 C CA . TYR A 1 71 ? 18.140 -9.450 -25.009 1.00 94.56 71 TYR A CA 1
ATOM 575 C C . TYR A 1 71 ? 17.048 -10.150 -24.186 1.00 94.56 71 TYR A C 1
ATOM 577 O O . TYR A 1 71 ? 15.859 -10.029 -24.482 1.00 94.56 71 TYR A O 1
ATOM 585 N N . SER A 1 72 ? 17.456 -10.854 -23.128 1.00 94.56 72 SER A N 1
ATOM 586 C CA . SER A 1 72 ? 16.536 -11.470 -22.159 1.00 94.56 72 SER A CA 1
ATOM 587 C C . SER A 1 72 ? 15.842 -10.421 -21.272 1.00 94.56 72 SER A C 1
ATOM 589 O O . SER A 1 72 ? 16.387 -9.327 -21.069 1.00 94.56 72 SER A O 1
ATOM 591 N N . PRO A 1 73 ? 14.667 -10.730 -20.692 1.00 91.62 73 PRO A N 1
ATOM 592 C CA . PRO A 1 73 ? 13.971 -9.833 -19.765 1.00 91.62 73 PRO A CA 1
ATOM 593 C C . PRO A 1 73 ? 14.844 -9.350 -18.596 1.00 91.62 73 PRO A C 1
ATOM 595 O O . PRO A 1 73 ? 14.789 -8.177 -18.216 1.00 91.62 73 PRO A O 1
ATOM 598 N N . GLU A 1 74 ? 15.703 -10.216 -18.060 1.00 93.75 74 GLU A N 1
ATOM 599 C CA . GLU A 1 74 ? 16.619 -9.902 -16.962 1.00 93.75 74 GLU A CA 1
ATOM 600 C C . GLU A 1 74 ? 17.675 -8.877 -17.404 1.00 93.75 74 GLU A C 1
ATOM 602 O O . GLU A 1 74 ? 17.960 -7.908 -16.695 1.00 93.75 74 GLU A O 1
ATOM 607 N N . GLN A 1 75 ? 18.215 -9.037 -18.616 1.00 92.50 75 GLN A N 1
ATOM 608 C CA . GLN A 1 75 ? 19.190 -8.121 -19.212 1.00 92.50 75 GLN A CA 1
ATOM 609 C C . GLN A 1 75 ? 18.595 -6.755 -19.561 1.00 92.50 75 GLN A C 1
ATOM 611 O O . GLN A 1 75 ? 19.295 -5.743 -19.457 1.00 92.50 75 GLN A O 1
ATOM 616 N N . ILE A 1 7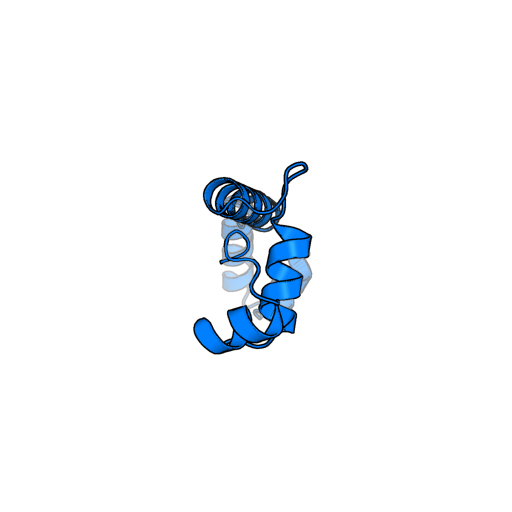6 ? 17.338 -6.719 -20.001 1.00 91.19 76 ILE A N 1
ATOM 617 C CA . ILE A 1 76 ? 16.600 -5.477 -20.254 1.00 91.19 76 ILE A CA 1
ATOM 618 C C . ILE A 1 76 ? 16.363 -4.755 -18.928 1.00 91.19 76 ILE A C 1
ATOM 620 O O . ILE A 1 76 ? 16.683 -3.576 -18.804 1.00 91.19 76 ILE A O 1
ATOM 624 N N . THR A 1 77 ? 15.907 -5.477 -17.903 1.00 87.94 77 THR A N 1
ATOM 625 C CA . THR A 1 77 ? 15.670 -4.918 -16.563 1.00 87.94 77 THR A CA 1
ATOM 626 C C . THR A 1 77 ? 16.943 -4.324 -15.960 1.00 87.94 77 THR A C 1
ATOM 628 O O . THR A 1 77 ? 16.906 -3.224 -15.414 1.00 87.94 77 THR A O 1
ATOM 631 N N . GLY A 1 78 ? 18.090 -4.994 -16.110 1.00 87.69 78 GLY A N 1
ATOM 632 C CA . GLY A 1 78 ? 19.384 -4.468 -15.661 1.00 87.69 78 GLY A CA 1
ATOM 633 C C . GLY A 1 78 ? 19.815 -3.164 -16.348 1.00 87.69 78 GLY A C 1
ATOM 634 O O . GLY A 1 78 ? 20.625 -2.435 -15.788 1.00 87.69 78 GLY A O 1
ATOM 635 N N . ARG A 1 79 ? 19.266 -2.851 -17.530 1.00 85.88 79 ARG A N 1
ATOM 636 C CA . ARG A 1 79 ? 19.549 -1.629 -18.306 1.00 85.88 79 ARG A CA 1
ATOM 637 C C . ARG A 1 79 ? 18.535 -0.499 -18.085 1.00 85.88 79 ARG A C 1
ATOM 639 O O . ARG A 1 79 ? 18.753 0.589 -18.606 1.00 85.88 79 ARG A O 1
ATOM 646 N N . LEU A 1 80 ? 17.432 -0.761 -17.380 1.00 81.75 80 LEU A N 1
ATOM 647 C CA . LEU A 1 80 ? 16.356 0.202 -17.086 1.00 81.75 80 LEU A CA 1
ATOM 648 C C . LEU A 1 80 ? 16.417 0.775 -15.660 1.00 81.75 80 LEU A C 1
ATOM 650 O O . LEU A 1 80 ? 15.525 1.530 -15.275 1.00 81.75 80 LEU A O 1
ATOM 654 N N . ARG A 1 81 ? 17.408 0.356 -14.870 1.00 64.69 81 ARG A N 1
ATOM 655 C CA . ARG A 1 81 ? 17.611 0.804 -13.490 1.00 64.69 81 ARG A CA 1
ATOM 656 C C . ARG A 1 81 ? 18.262 2.174 -13.409 1.00 64.69 81 ARG A C 1
ATOM 658 O O . ARG A 1 81 ? 19.132 2.455 -14.260 1.00 64.69 81 ARG A O 1
#

pLDDT: mean 86.99, std 10.65, range [50.19, 95.94]

Radius of gyration: 20.88 Å; chains: 1; bounding box: 37×26×52 Å